Protein AF-A0A6C1SMU5-F1 (afdb_monomer_lite)

Sequence (150 aa):
MARLGPLIRIARARVDEQRRALAERLHRSEDLAAECRRIQAAIAKEAALIEASVAESDGSAGPEESVSLHFGTFVAQAEADRLDNQAEAARLEAEIDAAREALTKSYRDLRAIELTEQARLRKLADAEVRRDRSALDETAVTRHRRRAAP

Structure (mmCIF, N/CA/C/O backbone):
data_AF-A0A6C1SMU5-F1
#
_entry.id   AF-A0A6C1SMU5-F1
#
loop_
_atom_site.group_PDB
_atom_site.id
_atom_site.type_symbol
_atom_site.label_atom_id
_atom_site.label_alt_id
_atom_site.label_comp_id
_atom_site.label_asym_id
_atom_site.label_entity_id
_atom_site.label_seq_id
_atom_site.pdbx_PDB_ins_code
_atom_site.Cartn_x
_atom_site.Cartn_y
_atom_site.Cartn_z
_atom_site.occupancy
_atom_site.B_iso_or_equiv
_atom_site.auth_seq_id
_atom_site.auth_comp_id
_atom_site.auth_asym_id
_atom_site.auth_atom_id
_atom_site.pdbx_PDB_model_num
ATOM 1 N N . MET A 1 1 ? -18.107 8.800 30.227 1.00 55.88 1 MET A N 1
ATOM 2 C CA . MET A 1 1 ? -17.231 7.792 29.582 1.00 55.88 1 MET A CA 1
ATOM 3 C C . MET A 1 1 ? -17.151 8.085 28.093 1.00 55.88 1 MET A C 1
ATOM 5 O O . MET A 1 1 ? -18.197 8.250 27.475 1.00 55.88 1 MET A O 1
ATOM 9 N N . ALA A 1 2 ? -15.945 8.187 27.532 1.00 67.88 2 ALA A N 1
ATOM 10 C CA . ALA A 1 2 ? -15.751 8.439 26.103 1.00 67.88 2 ALA A CA 1
ATOM 11 C C . ALA A 1 2 ? -16.257 7.255 25.256 1.00 67.88 2 ALA A C 1
ATOM 13 O O . ALA A 1 2 ? -16.065 6.097 25.627 1.00 67.88 2 ALA A O 1
ATOM 14 N N . ARG A 1 3 ? -16.926 7.538 24.132 1.00 80.38 3 ARG A N 1
ATOM 15 C CA . ARG A 1 3 ? -17.386 6.520 23.172 1.00 80.38 3 ARG A CA 1
ATOM 16 C C . ARG A 1 3 ? -16.248 6.214 22.197 1.00 80.38 3 ARG A C 1
ATOM 18 O O . ARG A 1 3 ? -15.740 7.143 21.577 1.00 80.38 3 ARG A O 1
ATOM 25 N N . LEU A 1 4 ? -15.884 4.941 22.021 1.00 88.69 4 LEU A N 1
ATOM 26 C CA . LEU A 1 4 ? -14.811 4.549 21.091 1.00 88.69 4 LEU A CA 1
ATOM 27 C C . LEU A 1 4 ? -15.293 4.404 19.637 1.00 88.69 4 LEU A C 1
ATOM 29 O O . LEU A 1 4 ? -14.477 4.387 18.723 1.00 88.69 4 LEU A O 1
ATOM 33 N N . GLY A 1 5 ? -16.607 4.374 19.389 1.00 88.94 5 GLY A N 1
ATOM 34 C CA . GLY A 1 5 ? -17.180 4.277 18.037 1.00 88.94 5 GLY A CA 1
ATOM 35 C C . GLY A 1 5 ? -16.650 5.314 17.026 1.00 88.94 5 GLY A C 1
ATOM 36 O O . GLY A 1 5 ? -16.271 4.930 15.920 1.00 88.94 5 GLY A O 1
ATOM 37 N N . PRO A 1 6 ? -16.568 6.618 17.361 1.00 93.69 6 PRO A N 1
ATOM 38 C CA . PRO A 1 6 ? -15.926 7.613 16.500 1.00 93.69 6 PRO A CA 1
ATOM 39 C C . PRO A 1 6 ? -14.455 7.305 16.187 1.00 93.69 6 PRO A C 1
ATOM 41 O O . PRO A 1 6 ? -14.058 7.433 15.033 1.00 93.69 6 PRO A O 1
ATOM 44 N N . LEU A 1 7 ? -13.675 6.836 17.169 1.00 92.88 7 LEU A N 1
ATOM 45 C CA . LEU A 1 7 ? -12.267 6.469 16.971 1.00 92.88 7 LEU A CA 1
ATOM 46 C C . LEU A 1 7 ? -12.120 5.262 16.041 1.00 92.88 7 LEU A C 1
ATOM 48 O O . LEU A 1 7 ? -11.280 5.285 15.149 1.00 92.88 7 LEU A O 1
ATOM 52 N N . ILE A 1 8 ? -12.978 4.248 16.190 1.00 94.94 8 ILE A N 1
ATOM 53 C CA . ILE A 1 8 ? -13.012 3.085 15.288 1.00 94.94 8 ILE A CA 1
ATOM 54 C C . ILE A 1 8 ? -13.298 3.531 13.851 1.00 94.94 8 ILE A C 1
ATOM 56 O O . ILE A 1 8 ? -12.643 3.062 12.924 1.00 94.94 8 ILE A O 1
ATOM 60 N N . ARG A 1 9 ? -14.242 4.461 13.645 1.00 96.50 9 ARG A N 1
ATOM 61 C CA . ARG A 1 9 ? -14.548 4.988 12.303 1.00 96.50 9 ARG A CA 1
ATOM 62 C C . ARG A 1 9 ? -13.353 5.703 11.678 1.00 96.50 9 ARG A C 1
ATOM 64 O O . ARG A 1 9 ? -13.043 5.439 10.523 1.00 96.50 9 ARG A O 1
ATOM 71 N N . ILE A 1 10 ? -12.672 6.558 12.441 1.00 96.38 10 ILE A N 1
ATOM 72 C CA . ILE A 1 10 ? -11.477 7.271 11.966 1.00 96.38 10 ILE A CA 1
ATOM 73 C C . ILE A 1 10 ? -10.351 6.278 11.641 1.00 96.38 10 ILE A C 1
ATOM 75 O O . ILE A 1 10 ? -9.740 6.368 10.581 1.00 96.38 10 ILE A O 1
ATOM 7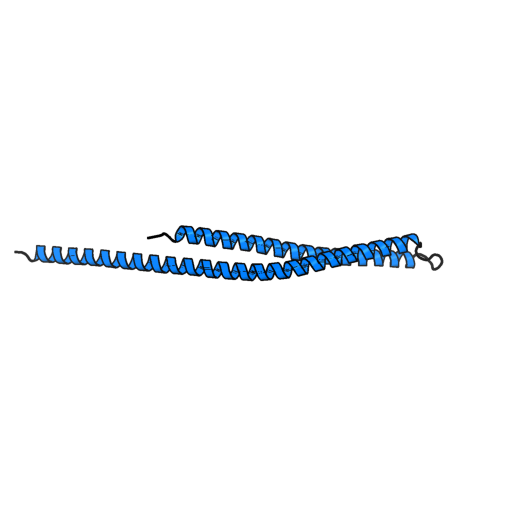9 N N . ALA A 1 11 ? -10.109 5.295 12.510 1.00 95.69 11 ALA A N 1
ATOM 80 C CA . ALA A 1 11 ? -9.083 4.278 12.290 1.00 95.69 11 ALA A CA 1
ATOM 81 C C . ALA A 1 11 ? -9.374 3.409 11.053 1.00 95.69 11 ALA A C 1
ATOM 83 O O . ALA A 1 11 ? -8.462 3.124 10.281 1.00 95.69 11 ALA A O 1
ATOM 84 N N . ARG A 1 12 ? -10.641 3.040 10.813 1.00 97.69 12 ARG A N 1
ATOM 85 C CA . ARG A 1 12 ? -11.059 2.341 9.585 1.00 97.69 12 ARG A CA 1
ATOM 86 C C . ARG A 1 12 ? -10.832 3.188 8.339 1.00 97.69 12 ARG A C 1
ATOM 88 O O . ARG A 1 12 ? -10.233 2.696 7.393 1.00 97.69 12 ARG A O 1
ATOM 95 N N . ALA A 1 13 ? -11.238 4.458 8.370 1.00 97.62 13 ALA A N 1
ATOM 96 C CA . ALA A 1 13 ? -11.024 5.371 7.251 1.00 97.62 13 ALA A CA 1
ATOM 97 C C . ALA A 1 13 ? -9.533 5.502 6.902 1.00 97.62 13 ALA A C 1
ATOM 99 O O . ALA A 1 13 ? -9.172 5.425 5.732 1.00 97.62 13 ALA A O 1
ATOM 100 N N . ARG A 1 14 ? -8.661 5.600 7.915 1.00 96.62 14 ARG A N 1
ATOM 101 C CA . ARG A 1 14 ? -7.203 5.615 7.730 1.00 96.62 14 ARG A CA 1
ATOM 102 C C . ARG A 1 14 ? -6.678 4.332 7.083 1.00 96.62 14 ARG A C 1
ATOM 104 O O . ARG A 1 14 ? -5.840 4.403 6.190 1.00 96.62 14 ARG A O 1
ATOM 111 N N . VAL A 1 15 ? -7.142 3.166 7.534 1.00 98.25 15 VAL A N 1
ATOM 112 C CA . VAL A 1 15 ? -6.773 1.878 6.924 1.00 98.25 15 VAL A CA 1
ATOM 113 C C . VAL A 1 15 ? -7.206 1.842 5.459 1.00 98.25 15 VAL A C 1
ATOM 115 O O . VAL A 1 15 ? -6.412 1.474 4.599 1.00 98.25 15 VAL A O 1
ATOM 118 N N . ASP A 1 16 ? -8.433 2.260 5.155 1.00 98.38 16 ASP A N 1
ATOM 119 C CA . ASP A 1 16 ? -8.946 2.268 3.785 1.00 98.38 16 ASP A CA 1
ATOM 120 C C . ASP A 1 16 ? -8.170 3.235 2.878 1.00 98.38 16 ASP A C 1
ATOM 122 O O . ASP A 1 16 ? -7.855 2.890 1.739 1.00 98.38 16 ASP A O 1
ATOM 126 N N . GLU A 1 17 ? -7.807 4.414 3.381 1.00 97.75 17 GLU A N 1
ATOM 127 C CA . GLU A 1 17 ? -6.957 5.376 2.675 1.00 97.75 17 GLU A CA 1
ATOM 128 C C . GLU A 1 17 ? -5.572 4.789 2.370 1.00 97.75 17 GLU A C 1
ATOM 130 O O . GLU A 1 17 ? -5.127 4.809 1.223 1.00 97.75 17 GLU A O 1
ATOM 135 N N . GLN A 1 18 ? -4.927 4.168 3.361 1.00 97.81 18 GLN A N 1
ATOM 136 C CA . GLN A 1 18 ? -3.632 3.511 3.172 1.00 97.81 18 GLN A CA 1
ATOM 137 C C . GLN A 1 18 ? -3.700 2.346 2.179 1.00 97.81 18 GLN A C 1
ATOM 139 O O . GLN A 1 18 ? -2.773 2.161 1.395 1.00 97.81 18 GLN A O 1
ATOM 144 N N . ARG A 1 19 ? -4.795 1.575 2.165 1.00 98.25 19 ARG A N 1
ATOM 145 C CA . ARG A 1 19 ? -4.999 0.507 1.172 1.00 98.25 19 ARG A CA 1
ATOM 146 C C . ARG A 1 19 ? -5.085 1.055 -0.244 1.00 98.25 19 ARG A C 1
ATOM 148 O O . ARG A 1 19 ? -4.481 0.476 -1.140 1.00 98.25 19 ARG A O 1
ATOM 155 N N . ARG A 1 20 ? -5.824 2.150 -0.448 1.00 98.06 20 ARG A N 1
ATOM 156 C CA . ARG A 1 20 ? -5.932 2.800 -1.764 1.00 98.06 20 ARG A CA 1
ATOM 157 C C . ARG A 1 20 ? -4.579 3.335 -2.216 1.00 98.06 20 ARG A C 1
ATOM 159 O O . ARG A 1 20 ? -4.163 3.048 -3.329 1.00 98.06 20 ARG A O 1
ATOM 166 N N . ALA A 1 21 ? -3.868 4.014 -1.321 1.00 96.38 21 ALA A N 1
ATOM 167 C CA . ALA A 1 21 ? -2.541 4.550 -1.596 1.00 96.38 21 ALA A CA 1
ATOM 168 C C . ALA A 1 21 ? -1.503 3.447 -1.898 1.00 96.38 21 ALA A C 1
ATOM 170 O O . ALA A 1 21 ? -0.593 3.653 -2.700 1.00 96.38 21 ALA A O 1
ATOM 171 N N . LEU A 1 22 ? -1.617 2.275 -1.263 1.00 97.88 22 LEU A N 1
ATOM 172 C CA . LEU A 1 22 ? -0.790 1.106 -1.577 1.00 97.88 22 LEU A CA 1
ATOM 173 C C . LEU A 1 22 ? -1.151 0.510 -2.945 1.00 97.88 22 LEU A C 1
ATOM 175 O O . LEU A 1 22 ? -0.254 0.173 -3.712 1.00 97.88 22 LEU A O 1
ATOM 179 N N . ALA A 1 23 ? -2.444 0.395 -3.260 1.00 97.94 23 ALA A N 1
ATOM 180 C CA . ALA A 1 23 ? -2.904 -0.112 -4.552 1.00 97.94 23 ALA A CA 1
ATOM 181 C C . ALA A 1 23 ? -2.434 0.775 -5.715 1.00 97.94 23 ALA A C 1
ATOM 183 O O . ALA A 1 23 ? -1.954 0.262 -6.718 1.00 97.94 23 ALA A O 1
ATOM 184 N N . GLU A 1 24 ? -2.498 2.097 -5.556 1.00 97.38 24 GLU A N 1
ATOM 185 C CA . GLU A 1 24 ? -1.994 3.057 -6.543 1.00 97.38 24 GLU A CA 1
ATOM 186 C C . GLU A 1 24 ? -0.494 2.870 -6.818 1.00 97.38 24 GLU A C 1
ATOM 188 O O . GLU A 1 24 ? -0.078 2.809 -7.974 1.00 97.38 24 GLU A O 1
ATOM 193 N N . ARG A 1 25 ? 0.318 2.695 -5.766 1.00 97.38 25 ARG A N 1
ATOM 194 C CA . ARG A 1 25 ? 1.760 2.430 -5.909 1.00 97.38 25 ARG A CA 1
ATOM 195 C C . ARG A 1 25 ? 2.044 1.106 -6.611 1.00 97.38 25 ARG A C 1
ATOM 197 O O . ARG A 1 25 ? 2.925 1.055 -7.464 1.00 97.38 25 ARG A O 1
ATOM 204 N N . LEU A 1 26 ? 1.301 0.052 -6.265 1.00 97.06 26 LEU A N 1
ATOM 205 C CA . LEU A 1 26 ? 1.421 -1.254 -6.918 1.00 97.06 26 LEU A CA 1
ATOM 206 C C . LEU A 1 26 ? 1.110 -1.148 -8.412 1.00 97.06 26 LEU A C 1
ATOM 208 O O . LEU A 1 26 ? 1.917 -1.589 -9.223 1.0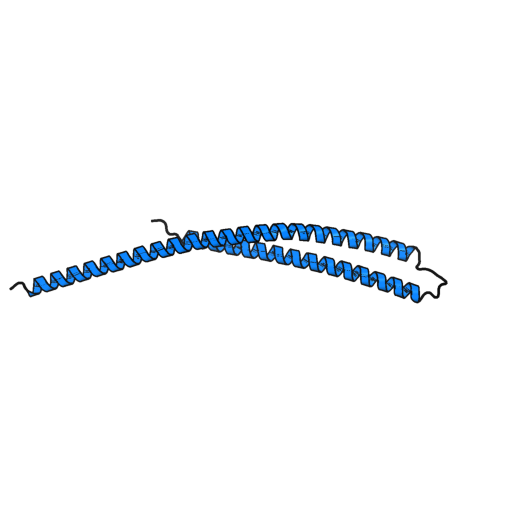0 97.06 26 LEU A O 1
ATOM 212 N N . HIS A 1 27 ? 0.010 -0.488 -8.776 1.00 97.69 27 HIS A N 1
ATOM 213 C CA . HIS A 1 27 ? -0.332 -0.267 -10.180 1.00 97.69 27 HIS A CA 1
ATOM 214 C C . HIS A 1 27 ? 0.730 0.547 -10.915 1.00 97.69 27 HIS A C 1
ATOM 216 O O . H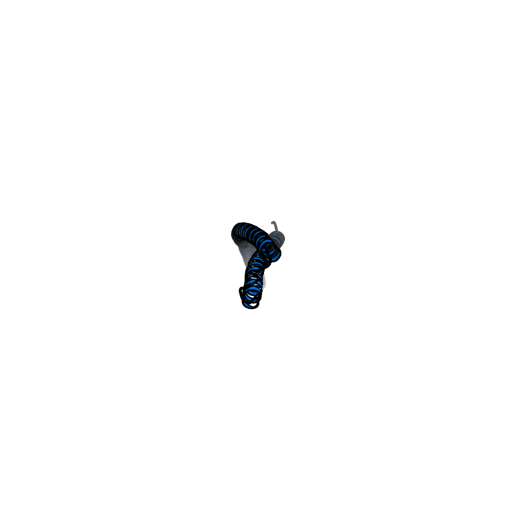IS A 1 27 ? 1.137 0.169 -12.008 1.00 97.69 27 HIS A O 1
ATOM 222 N N . ARG A 1 28 ? 1.259 1.612 -10.301 1.00 97.50 28 ARG A N 1
ATOM 223 C CA . ARG A 1 28 ? 2.329 2.398 -10.924 1.00 97.50 28 ARG A CA 1
ATOM 224 C C . ARG A 1 28 ? 3.598 1.571 -11.161 1.00 97.50 28 ARG A C 1
ATOM 226 O O . ARG A 1 28 ? 4.226 1.717 -12.206 1.00 97.50 28 ARG A O 1
ATOM 233 N N . SER A 1 29 ? 3.966 0.704 -10.218 1.00 96.25 29 SER A N 1
ATOM 234 C CA . SER A 1 29 ? 5.096 -0.223 -10.367 1.00 96.25 29 SER A CA 1
ATOM 235 C C . SER A 1 29 ? 4.859 -1.225 -11.508 1.00 96.25 29 SER A C 1
ATOM 237 O O . SER A 1 29 ? 5.737 -1.431 -12.349 1.00 96.25 29 SER A O 1
ATOM 239 N N . GLU A 1 30 ? 3.650 -1.786 -11.605 1.00 95.88 30 GLU A N 1
ATOM 240 C CA . GLU A 1 30 ? 3.252 -2.679 -12.701 1.00 95.88 30 GLU A CA 1
ATOM 241 C C . GLU A 1 30 ? 3.295 -1.978 -14.068 1.00 95.88 30 GLU A C 1
ATOM 243 O O . GLU A 1 30 ? 3.782 -2.565 -15.041 1.00 95.88 30 GLU A O 1
ATOM 248 N N . ASP A 1 31 ? 2.838 -0.725 -14.134 1.00 97.56 31 ASP A N 1
ATOM 249 C CA . ASP A 1 31 ? 2.854 0.100 -15.343 1.00 97.56 31 ASP A CA 1
ATOM 250 C C . ASP A 1 31 ? 4.281 0.367 -15.827 1.00 97.56 31 ASP A C 1
ATOM 252 O O . ASP A 1 31 ? 4.569 0.164 -17.008 1.00 97.56 31 ASP A O 1
ATOM 256 N N . LEU A 1 32 ? 5.188 0.748 -14.922 1.00 96.62 32 LEU A N 1
ATOM 257 C CA . LEU A 1 32 ? 6.606 0.951 -15.239 1.00 96.62 32 LEU A CA 1
ATOM 258 C C . LEU A 1 32 ? 7.255 -0.344 -15.739 1.00 96.62 32 LEU A C 1
ATOM 260 O O . LEU A 1 32 ? 7.957 -0.351 -16.749 1.00 96.62 32 LEU A O 1
ATOM 264 N N . ALA A 1 33 ? 6.970 -1.474 -15.088 1.00 94.12 33 ALA A N 1
ATOM 265 C CA . ALA A 1 33 ? 7.470 -2.768 -15.536 1.00 94.12 33 ALA A CA 1
ATOM 266 C C . ALA A 1 33 ? 6.924 -3.143 -16.927 1.00 94.12 33 ALA A C 1
ATOM 268 O O . ALA A 1 33 ? 7.638 -3.730 -17.745 1.00 94.12 33 ALA A O 1
ATOM 269 N N . ALA A 1 34 ? 5.662 -2.815 -17.216 1.00 96.44 34 ALA A N 1
ATOM 270 C CA . ALA A 1 34 ? 5.073 -3.008 -18.536 1.00 96.44 34 ALA A CA 1
ATOM 271 C C . ALA A 1 34 ? 5.709 -2.092 -19.588 1.00 96.44 34 ALA A C 1
ATOM 273 O O . ALA A 1 34 ? 5.953 -2.542 -20.706 1.00 96.44 34 ALA A O 1
ATOM 274 N N . GLU A 1 35 ? 6.008 -0.846 -19.238 1.00 96.94 35 GLU A N 1
ATOM 275 C CA . GLU A 1 35 ? 6.686 0.115 -20.104 1.00 96.94 35 GLU A CA 1
ATOM 276 C C . GLU A 1 35 ? 8.102 -0.344 -20.460 1.00 96.94 35 GLU A C 1
ATOM 278 O O . GLU A 1 35 ? 8.428 -0.423 -21.643 1.00 96.94 35 GLU A O 1
ATOM 283 N N . CYS A 1 36 ? 8.887 -0.809 -19.484 1.00 95.81 36 CYS A N 1
ATOM 284 C CA . CYS A 1 36 ? 10.196 -1.421 -19.730 1.00 95.81 36 CYS A CA 1
ATOM 285 C C . CYS A 1 36 ? 10.119 -2.592 -20.723 1.00 95.81 36 CYS A C 1
ATOM 287 O O . CYS A 1 36 ? 10.937 -2.685 -21.640 1.00 95.81 36 CYS A O 1
ATOM 289 N N . ARG A 1 37 ? 9.112 -3.470 -20.588 1.00 96.44 37 ARG A N 1
ATOM 290 C CA . ARG A 1 37 ? 8.891 -4.577 -21.537 1.00 96.44 37 ARG A CA 1
ATOM 291 C C . ARG A 1 37 ? 8.515 -4.079 -22.933 1.00 96.44 37 ARG A C 1
ATOM 293 O O . ARG A 1 37 ? 8.970 -4.652 -23.920 1.00 96.44 37 ARG A O 1
ATOM 300 N N . ARG A 1 38 ? 7.696 -3.025 -23.035 1.00 97.12 38 ARG A N 1
ATOM 301 C CA . ARG A 1 38 ? 7.334 -2.416 -24.328 1.00 97.12 38 ARG A CA 1
ATOM 302 C C . ARG A 1 38 ? 8.550 -1.804 -25.015 1.00 97.12 38 ARG A C 1
ATOM 304 O O . ARG A 1 38 ? 8.715 -2.019 -26.209 1.00 97.12 38 ARG A O 1
ATOM 311 N N . ILE A 1 39 ? 9.401 -1.104 -24.268 1.00 95.62 39 ILE A N 1
ATOM 312 C CA . ILE A 1 39 ? 10.645 -0.524 -24.783 1.00 95.62 39 ILE A CA 1
ATOM 313 C C . ILE A 1 39 ? 11.559 -1.626 -25.332 1.00 95.62 39 ILE A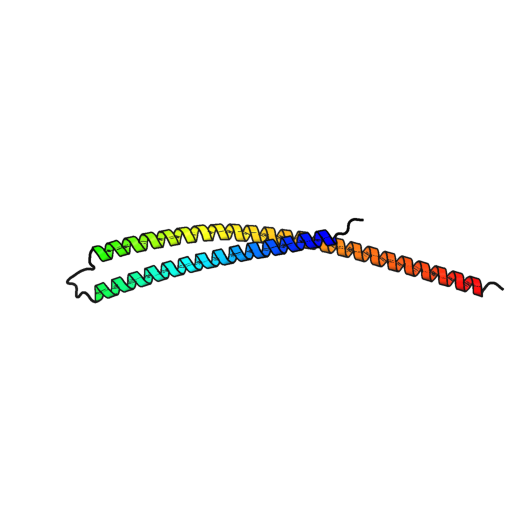 C 1
ATOM 315 O O . ILE A 1 39 ? 11.998 -1.550 -26.476 1.00 95.62 39 ILE A O 1
ATOM 319 N N . GLN A 1 40 ? 11.772 -2.700 -24.567 1.00 95.06 40 GLN A N 1
ATOM 320 C CA . GLN A 1 40 ? 12.571 -3.845 -25.021 1.00 95.06 40 GLN A CA 1
ATOM 321 C C . GLN A 1 40 ? 12.002 -4.486 -26.294 1.00 95.06 40 GLN A C 1
ATOM 323 O O . GLN A 1 40 ? 12.749 -4.795 -27.221 1.00 95.06 40 GLN A O 1
ATOM 328 N N . ALA A 1 41 ? 10.679 -4.652 -26.368 1.00 96.00 41 ALA A N 1
ATOM 329 C CA . ALA A 1 41 ? 10.023 -5.176 -27.561 1.00 96.00 41 ALA A CA 1
ATOM 330 C C . ALA A 1 41 ? 10.164 -4.233 -28.770 1.00 96.00 41 ALA A C 1
ATOM 332 O O . ALA A 1 41 ? 10.325 -4.708 -29.893 1.00 96.00 41 ALA A O 1
ATOM 333 N N . ALA A 1 42 ? 10.130 -2.914 -28.556 1.00 94.00 42 ALA A N 1
ATOM 334 C CA . ALA A 1 42 ? 10.333 -1.922 -29.608 1.00 94.00 42 ALA A CA 1
ATOM 335 C C . ALA A 1 42 ? 11.767 -1.965 -30.155 1.00 94.00 42 ALA A C 1
ATOM 337 O O . ALA A 1 42 ? 11.940 -2.019 -31.370 1.00 94.00 42 ALA A O 1
ATOM 338 N N . ILE A 1 43 ? 12.774 -2.041 -29.277 1.00 93.50 43 ILE A N 1
ATOM 339 C CA . ILE A 1 43 ? 14.182 -2.214 -29.668 1.00 93.50 43 ILE A CA 1
ATOM 340 C C . ILE A 1 43 ? 14.359 -3.496 -30.489 1.00 93.50 43 ILE A C 1
ATOM 342 O O . ILE A 1 43 ? 14.951 -3.459 -31.565 1.00 93.50 43 ILE A O 1
ATOM 346 N N . ALA A 1 44 ? 13.812 -4.622 -30.020 1.00 93.81 44 ALA A N 1
ATOM 347 C CA . ALA A 1 44 ? 13.917 -5.901 -30.722 1.00 93.81 44 ALA A CA 1
ATOM 348 C C . ALA A 1 44 ? 13.234 -5.876 -32.100 1.00 93.81 44 ALA A C 1
ATOM 350 O O . ALA A 1 44 ? 13.764 -6.421 -33.067 1.00 93.81 44 ALA A O 1
ATOM 351 N N . LYS A 1 45 ? 12.068 -5.226 -32.202 1.00 92.81 45 LYS A N 1
ATOM 352 C CA . LYS A 1 45 ? 11.350 -5.062 -33.470 1.00 92.81 45 LYS A CA 1
ATOM 353 C C . LYS A 1 45 ? 12.158 -4.232 -34.465 1.00 92.81 45 LYS A C 1
ATOM 355 O O . LYS A 1 45 ? 12.259 -4.619 -35.624 1.00 92.81 45 LYS A O 1
ATOM 360 N N . GLU A 1 46 ? 12.717 -3.114 -34.018 1.00 88.81 46 GLU A N 1
ATOM 361 C CA . GLU A 1 46 ? 13.496 -2.223 -34.877 1.00 88.81 46 GLU A CA 1
ATOM 362 C C . GLU A 1 46 ? 14.798 -2.895 -35.343 1.00 88.81 46 GLU A C 1
ATOM 364 O O . GLU A 1 46 ? 15.135 -2.844 -36.523 1.00 88.81 46 GLU A O 1
ATOM 369 N N . ALA A 1 47 ? 15.469 -3.638 -34.454 1.00 88.88 47 ALA A N 1
ATOM 370 C CA . ALA A 1 47 ? 16.640 -4.440 -34.807 1.00 88.88 47 ALA A CA 1
ATOM 371 C C . ALA A 1 47 ? 16.328 -5.472 -35.907 1.00 88.88 47 ALA A C 1
ATOM 373 O O . ALA A 1 47 ? 17.080 -5.589 -36.873 1.00 88.88 47 ALA A O 1
ATOM 374 N N . ALA A 1 48 ? 15.194 -6.174 -35.800 1.00 89.56 48 ALA A N 1
ATOM 375 C CA . ALA A 1 48 ? 14.770 -7.160 -36.794 1.00 89.56 48 ALA A CA 1
ATOM 376 C C . ALA A 1 48 ? 14.430 -6.530 -38.159 1.00 89.56 48 ALA A C 1
ATOM 378 O O . ALA A 1 48 ? 14.685 -7.138 -39.197 1.00 89.56 48 ALA A O 1
ATOM 379 N N . LEU A 1 49 ? 13.872 -5.312 -38.178 1.00 86.88 49 LEU A N 1
ATOM 380 C CA . LEU A 1 49 ? 13.605 -4.575 -39.421 1.00 86.88 49 LEU A CA 1
ATOM 381 C C . LEU A 1 49 ? 14.904 -4.187 -40.136 1.00 86.88 49 LEU A C 1
ATOM 383 O O . LEU A 1 49 ? 14.999 -4.298 -41.360 1.00 86.88 49 LEU A O 1
ATOM 387 N N . ILE A 1 50 ? 15.920 -3.775 -39.379 1.00 83.75 50 ILE A N 1
ATOM 388 C CA . ILE A 1 50 ? 17.232 -3.446 -39.941 1.00 83.75 50 ILE A CA 1
ATOM 389 C C . ILE A 1 50 ? 17.905 -4.706 -40.474 1.00 83.75 50 ILE A C 1
ATOM 391 O O . ILE A 1 50 ? 18.367 -4.703 -41.608 1.00 83.75 50 ILE A O 1
ATOM 395 N N . GLU A 1 51 ? 17.892 -5.803 -39.719 1.00 83.69 51 GLU A N 1
ATOM 396 C CA . GLU A 1 51 ? 18.440 -7.083 -40.178 1.00 83.69 51 GLU A CA 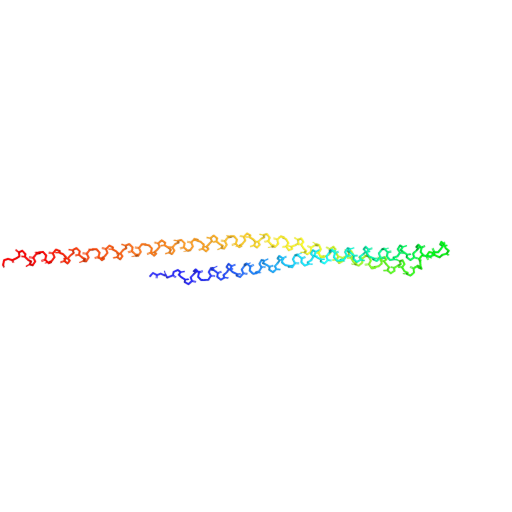1
ATOM 397 C C . GLU A 1 51 ? 17.771 -7.562 -41.478 1.00 83.69 51 GLU A C 1
ATOM 399 O O . GLU A 1 51 ? 18.463 -7.943 -42.421 1.00 83.69 51 GLU A O 1
ATOM 404 N N . ALA A 1 52 ? 16.440 -7.461 -41.573 1.00 83.81 52 ALA A N 1
ATOM 405 C CA . ALA A 1 52 ? 15.702 -7.801 -42.788 1.00 83.81 52 ALA A CA 1
ATOM 406 C C . ALA A 1 52 ? 16.077 -6.903 -43.980 1.00 83.81 52 ALA A C 1
ATOM 408 O O . ALA A 1 52 ? 16.299 -7.408 -45.078 1.00 83.81 52 ALA A O 1
ATOM 409 N N . SER A 1 53 ? 16.206 -5.588 -43.773 1.00 76.06 53 SER A N 1
ATOM 410 C CA . SER A 1 53 ? 16.580 -4.661 -44.854 1.00 76.06 53 SER A CA 1
ATOM 411 C C . SER A 1 53 ? 18.022 -4.846 -45.339 1.00 76.06 53 SER A C 1
ATOM 413 O O . SER A 1 53 ? 18.285 -4.691 -46.529 1.00 76.06 53 SER A O 1
ATOM 415 N N . VAL A 1 54 ? 18.942 -5.241 -44.452 1.00 74.44 54 VAL A N 1
ATOM 416 C CA . VAL A 1 54 ? 20.324 -5.610 -44.807 1.00 74.44 54 VAL A CA 1
ATOM 417 C C . VAL A 1 54 ? 20.388 -6.953 -45.538 1.00 74.44 54 VAL A C 1
ATOM 419 O O . VAL A 1 54 ? 21.261 -7.146 -46.376 1.00 74.44 54 VAL A O 1
ATOM 422 N N . ALA A 1 55 ? 19.483 -7.888 -45.243 1.00 75.62 55 ALA A N 1
ATOM 423 C CA . ALA A 1 55 ? 19.411 -9.170 -45.944 1.00 75.62 55 ALA A CA 1
ATOM 424 C C . ALA A 1 55 ? 18.824 -9.045 -47.364 1.00 75.62 55 ALA A C 1
ATOM 426 O O . ALA A 1 55 ? 19.181 -9.831 -48.240 1.00 75.62 55 ALA A O 1
ATOM 427 N N . GLU A 1 56 ? 17.929 -8.079 -47.596 1.00 70.12 56 GLU A N 1
ATOM 428 C CA . GLU A 1 56 ? 17.355 -7.787 -48.918 1.00 70.12 56 GLU A CA 1
ATOM 429 C C . GLU A 1 56 ? 18.294 -6.959 -49.814 1.00 70.12 56 GLU A C 1
ATOM 431 O O . GLU A 1 56 ? 18.176 -7.016 -51.041 1.00 70.12 56 GLU A O 1
ATOM 436 N N . SER A 1 57 ? 19.245 -6.210 -49.240 1.00 63.12 57 SER A N 1
ATOM 437 C CA . SER A 1 57 ? 20.312 -5.579 -50.014 1.00 63.12 57 SER A CA 1
ATOM 438 C C . SER A 1 57 ? 21.409 -6.607 -50.314 1.00 63.12 57 SER A C 1
ATOM 440 O O . SER A 1 57 ? 22.089 -7.106 -49.428 1.00 63.12 57 SER A O 1
ATOM 442 N N . ASP A 1 58 ? 21.575 -6.946 -51.593 1.00 54.59 58 ASP A N 1
ATOM 443 C CA . ASP A 1 58 ? 22.378 -8.061 -52.132 1.00 54.59 58 ASP A CA 1
ATOM 444 C C . ASP A 1 58 ? 23.916 -7.875 -51.968 1.00 54.59 58 ASP A C 1
ATOM 446 O O . ASP A 1 58 ? 24.693 -7.912 -52.922 1.00 54.59 58 ASP A O 1
ATOM 450 N N . GLY A 1 59 ? 24.388 -7.563 -50.755 1.00 54.59 59 GLY A N 1
ATOM 451 C CA . GLY A 1 59 ? 25.796 -7.360 -50.388 1.00 54.59 59 GLY A CA 1
ATOM 452 C C . GLY A 1 59 ? 26.480 -6.120 -50.987 1.00 54.59 59 GLY A C 1
ATOM 453 O O . GLY A 1 59 ? 27.606 -5.806 -50.604 1.00 54.59 59 GLY A O 1
ATOM 454 N N . SER A 1 60 ? 25.833 -5.399 -51.908 1.00 52.56 60 SER A N 1
ATOM 455 C CA . SER A 1 60 ? 26.438 -4.285 -52.656 1.00 52.56 60 SER A CA 1
ATOM 456 C C . SER A 1 60 ? 26.229 -2.902 -52.034 1.00 52.56 60 SER A C 1
ATOM 458 O O . SER A 1 60 ? 26.929 -1.958 -52.393 1.00 52.56 60 SER A O 1
ATOM 460 N N . ALA A 1 61 ? 25.288 -2.771 -51.101 1.00 54.28 61 ALA A N 1
ATOM 461 C CA . ALA A 1 61 ? 25.072 -1.565 -50.316 1.00 54.28 61 ALA A CA 1
ATOM 462 C C . ALA A 1 61 ? 24.779 -1.992 -48.874 1.00 54.28 61 ALA A C 1
ATOM 464 O O . ALA A 1 61 ? 23.746 -2.605 -48.601 1.00 54.28 61 ALA A O 1
ATOM 465 N N . GLY A 1 62 ? 25.714 -1.717 -47.960 1.00 57.56 62 GLY A N 1
ATOM 466 C CA . GLY A 1 62 ? 25.432 -1.806 -46.527 1.00 57.56 62 GLY A CA 1
ATOM 467 C C . GLY A 1 62 ? 24.259 -0.889 -46.153 1.00 57.56 62 GLY A C 1
ATOM 468 O O . GLY A 1 62 ? 23.871 -0.044 -46.967 1.00 57.56 62 GLY A O 1
ATOM 469 N N . PRO A 1 63 ? 23.689 -1.030 -44.944 1.00 58.78 63 PRO A N 1
ATOM 470 C CA . PRO A 1 63 ? 22.653 -0.109 -44.494 1.00 58.78 63 PRO A CA 1
ATOM 471 C C . PRO A 1 63 ? 23.176 1.321 -44.649 1.00 58.78 63 PRO A C 1
ATOM 473 O O . PRO A 1 63 ? 24.333 1.586 -44.308 1.00 58.78 63 PRO A O 1
ATOM 476 N N . GLU A 1 64 ? 22.361 2.222 -45.210 1.00 67.44 64 GLU A N 1
ATOM 477 C CA . GLU A 1 64 ? 22.758 3.623 -45.343 1.00 67.44 64 GLU A CA 1
ATOM 478 C C . GLU 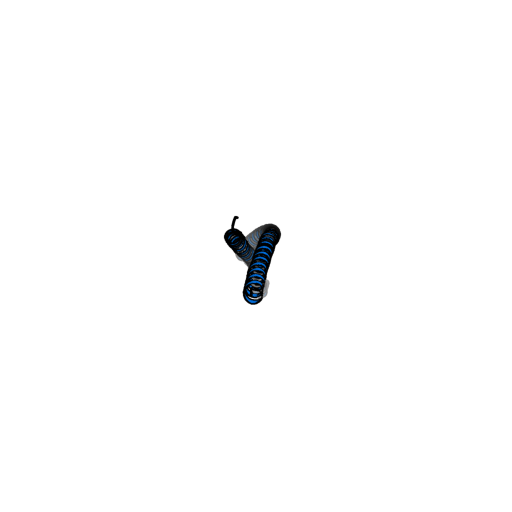A 1 64 ? 23.271 4.119 -43.984 1.00 67.44 64 GLU A C 1
ATOM 480 O O . GLU A 1 64 ? 22.666 3.857 -42.941 1.00 67.44 64 GLU A O 1
ATOM 485 N N . GLU A 1 65 ? 24.407 4.818 -43.977 1.00 67.12 65 GLU A N 1
ATOM 486 C CA . GLU A 1 65 ? 25.052 5.313 -42.753 1.00 67.12 65 GLU A CA 1
ATOM 487 C C . GLU A 1 65 ? 24.070 6.127 -41.886 1.00 67.12 65 GLU A C 1
ATOM 489 O O . GLU A 1 65 ? 24.092 6.058 -40.655 1.00 67.12 65 GLU A O 1
ATOM 494 N N . SER A 1 66 ? 23.123 6.807 -42.541 1.00 68.94 66 SER A N 1
ATOM 495 C CA . SER A 1 66 ? 21.960 7.447 -41.931 1.00 68.94 66 SER A CA 1
ATOM 496 C C . SER A 1 66 ? 21.125 6.462 -41.097 1.00 68.94 66 SER A C 1
ATOM 498 O O . SER A 1 66 ? 20.928 6.706 -39.910 1.00 68.94 66 SER A O 1
ATOM 500 N N . VAL A 1 67 ? 20.665 5.342 -41.657 1.00 74.38 67 VAL A N 1
ATOM 501 C CA . VAL A 1 67 ? 19.822 4.338 -40.980 1.00 74.38 67 VAL A CA 1
ATOM 502 C C . VAL A 1 67 ? 20.528 3.765 -39.751 1.00 74.38 67 VAL A C 1
ATOM 504 O O . VAL A 1 67 ? 19.929 3.685 -38.676 1.00 74.38 67 VAL A O 1
ATOM 507 N N . SER A 1 68 ? 21.823 3.454 -39.864 1.00 73.50 68 SER A N 1
ATOM 508 C CA . SER A 1 68 ? 22.604 2.935 -38.734 1.00 73.50 68 SER A CA 1
ATOM 509 C C . SER A 1 68 ? 22.762 3.961 -37.601 1.00 73.50 68 SER A C 1
ATOM 511 O O . SER A 1 68 ? 22.679 3.595 -36.427 1.00 73.50 68 SER A O 1
ATOM 513 N N . LEU A 1 69 ? 22.972 5.243 -37.924 1.00 79.25 69 LEU A N 1
ATOM 514 C CA . LEU A 1 69 ? 23.081 6.318 -36.929 1.00 79.25 69 LEU A CA 1
ATOM 515 C C . LEU A 1 69 ? 21.743 6.599 -36.225 1.00 79.25 69 LEU A C 1
ATOM 517 O O . LEU A 1 69 ? 21.710 6.766 -35.001 1.00 79.25 69 LEU A O 1
ATOM 521 N N . HIS A 1 70 ? 20.634 6.626 -36.970 1.00 84.12 70 HIS A N 1
ATOM 522 C CA . HIS A 1 70 ? 19.302 6.859 -36.401 1.00 84.12 70 HIS A CA 1
ATOM 523 C C . HIS A 1 70 ? 18.890 5.716 -35.469 1.00 84.12 70 HIS A C 1
ATOM 525 O O . HIS A 1 70 ? 18.399 5.978 -34.370 1.00 84.12 70 HIS A O 1
ATOM 531 N N . PHE A 1 71 ? 19.170 4.467 -35.848 1.00 86.31 71 PHE A N 1
ATOM 532 C CA . PHE A 1 71 ? 18.931 3.313 -34.985 1.00 86.31 71 PHE A CA 1
ATOM 533 C C . PHE A 1 71 ? 19.767 3.354 -33.705 1.00 86.31 71 PHE A C 1
ATOM 535 O O . PHE A 1 71 ? 19.222 3.190 -32.616 1.00 86.31 71 PHE A O 1
ATOM 542 N N . GLY A 1 72 ? 21.072 3.629 -33.808 1.00 88.12 72 GLY A N 1
ATOM 543 C CA . GLY A 1 72 ? 21.936 3.754 -32.630 1.00 88.12 72 GLY A CA 1
ATOM 544 C C . GLY A 1 72 ? 21.442 4.828 -31.655 1.00 88.12 72 GLY A C 1
ATOM 545 O O . GLY A 1 72 ? 21.412 4.603 -30.446 1.00 88.12 72 GLY A O 1
ATOM 546 N N . THR A 1 73 ? 20.976 5.964 -32.183 1.00 90.94 73 THR A N 1
ATOM 547 C CA . THR A 1 73 ? 20.392 7.050 -31.380 1.00 90.94 73 THR A CA 1
ATOM 548 C C . THR A 1 73 ? 19.080 6.625 -30.717 1.00 90.94 73 THR A C 1
ATOM 550 O O . THR A 1 73 ? 18.884 6.872 -29.528 1.00 90.94 73 THR A O 1
ATOM 553 N N . PHE A 1 74 ? 18.199 5.947 -31.460 1.00 91.81 74 PHE A N 1
ATOM 554 C CA . PHE A 1 74 ? 16.946 5.406 -30.932 1.00 91.81 74 PHE A CA 1
ATOM 555 C C . PHE A 1 74 ? 17.191 4.414 -29.790 1.00 91.81 74 PHE A C 1
ATOM 557 O O . PHE A 1 74 ? 16.592 4.556 -28.728 1.00 91.81 74 PHE A O 1
ATOM 564 N N . VAL A 1 75 ? 18.094 3.447 -29.978 1.00 93.38 75 VAL A N 1
ATOM 565 C CA . VAL A 1 75 ? 18.415 2.442 -28.954 1.00 93.38 75 VAL A CA 1
ATOM 566 C C . VAL A 1 75 ? 19.011 3.096 -27.713 1.00 93.38 75 VAL A C 1
ATOM 568 O O . VAL A 1 75 ? 18.619 2.743 -26.606 1.00 93.38 75 VAL A O 1
ATOM 571 N N . ALA A 1 76 ? 19.915 4.065 -27.878 1.00 94.25 76 ALA A N 1
ATOM 572 C CA . ALA A 1 76 ? 20.508 4.775 -26.749 1.00 94.25 76 ALA A CA 1
ATOM 573 C C . ALA A 1 76 ? 19.449 5.515 -25.915 1.00 94.25 76 ALA A C 1
ATOM 575 O O . ALA A 1 76 ? 19.456 5.405 -24.690 1.00 94.25 76 ALA A O 1
ATOM 576 N N . GLN A 1 77 ? 18.517 6.217 -26.569 1.00 95.44 77 GLN A N 1
ATOM 577 C CA . GLN A 1 77 ? 17.425 6.904 -25.877 1.00 95.44 77 GLN A CA 1
ATOM 578 C C . GLN A 1 77 ? 16.464 5.914 -25.211 1.00 95.44 77 GLN A C 1
ATOM 580 O O . GLN A 1 77 ? 16.140 6.063 -24.039 1.00 95.44 77 GLN A O 1
ATOM 585 N N . ALA A 1 78 ? 16.047 4.879 -25.939 1.00 94.56 78 ALA A N 1
ATOM 586 C CA . ALA A 1 78 ? 15.140 3.859 -25.435 1.00 94.56 78 ALA A CA 1
ATOM 587 C C . ALA A 1 78 ? 15.728 3.136 -24.210 1.00 94.56 78 ALA A C 1
ATOM 589 O O . ALA A 1 78 ? 15.028 2.885 -23.232 1.00 94.56 78 ALA A O 1
ATOM 590 N N . GLU A 1 79 ? 17.026 2.837 -24.226 1.00 94.81 79 GLU A N 1
ATOM 591 C CA . GLU A 1 79 ? 17.702 2.206 -23.095 1.00 94.81 79 GLU A CA 1
ATOM 592 C C . GLU A 1 79 ? 17.846 3.158 -21.900 1.00 94.81 79 GLU A C 1
ATOM 594 O O . GLU A 1 79 ? 17.681 2.719 -20.762 1.00 94.81 79 GLU A O 1
ATOM 599 N N . ALA A 1 80 ? 18.077 4.454 -22.136 1.00 96.56 80 ALA A N 1
ATOM 600 C CA . ALA A 1 80 ? 18.051 5.462 -21.076 1.00 96.56 80 ALA A CA 1
ATOM 601 C C . ALA A 1 80 ? 16.667 5.531 -20.407 1.00 96.56 80 ALA A C 1
ATOM 603 O O . ALA A 1 80 ? 16.573 5.373 -19.190 1.00 96.56 80 ALA A O 1
ATOM 604 N N . ASP A 1 81 ? 15.592 5.629 -21.197 1.00 95.75 81 ASP A N 1
ATOM 605 C CA . ASP A 1 81 ? 14.213 5.642 -20.690 1.00 95.75 81 ASP A CA 1
ATOM 606 C C . ASP A 1 81 ? 13.888 4.353 -19.910 1.00 95.75 81 ASP A C 1
ATOM 608 O O . ASP A 1 81 ? 13.223 4.373 -18.870 1.00 95.75 81 ASP A O 1
ATOM 612 N N . ARG A 1 82 ? 14.386 3.199 -20.379 1.00 96.62 82 ARG A N 1
ATOM 613 C CA . ARG A 1 82 ? 14.231 1.909 -19.691 1.00 96.62 82 ARG A CA 1
ATOM 614 C C . ARG A 1 82 ? 14.927 1.904 -18.332 1.00 96.62 82 ARG A C 1
ATOM 616 O O . ARG A 1 82 ? 14.364 1.383 -17.368 1.00 96.62 82 ARG A O 1
ATOM 623 N N . LEU A 1 83 ? 16.150 2.424 -18.259 1.00 96.06 83 LEU A N 1
ATOM 624 C CA . LEU A 1 83 ? 16.925 2.489 -17.021 1.00 96.06 83 LEU A CA 1
ATOM 625 C C . LEU A 1 83 ? 16.287 3.450 -16.016 1.00 96.06 83 LEU A C 1
ATOM 627 O O . LEU A 1 83 ? 16.173 3.091 -14.843 1.00 96.06 83 LEU A O 1
ATOM 631 N N . ASP A 1 84 ? 15.800 4.602 -16.474 1.00 97.00 84 ASP A N 1
ATOM 632 C CA . ASP A 1 84 ? 15.085 5.567 -15.636 1.00 97.00 84 ASP A CA 1
ATOM 633 C C . ASP A 1 84 ? 13.794 4.957 -15.068 1.00 97.00 84 ASP A C 1
ATOM 635 O O . ASP A 1 84 ? 13.559 4.992 -13.856 1.00 97.00 84 ASP A O 1
ATOM 639 N N . ASN A 1 85 ? 12.999 4.292 -15.912 1.00 95.94 85 ASN A N 1
ATOM 640 C CA . ASN A 1 85 ? 11.794 3.582 -15.478 1.00 95.94 85 ASN A CA 1
ATOM 641 C C . ASN A 1 85 ? 12.106 2.446 -14.492 1.00 95.94 85 ASN A C 1
ATOM 643 O O . ASN A 1 85 ? 11.358 2.224 -13.537 1.00 95.94 85 ASN A O 1
ATOM 647 N N . GLN A 1 86 ? 13.215 1.730 -14.691 1.00 95.06 86 GLN A N 1
ATOM 648 C CA . GLN A 1 86 ? 13.658 0.674 -13.783 1.00 95.06 86 GLN A CA 1
ATOM 649 C C . GLN A 1 86 ? 14.120 1.236 -12.429 1.00 95.06 86 GLN A C 1
ATOM 651 O O . GLN A 1 86 ? 13.815 0.648 -11.390 1.00 95.06 86 GLN A O 1
ATOM 656 N N . ALA A 1 87 ? 14.823 2.369 -12.424 1.00 95.81 87 ALA A N 1
ATOM 657 C CA . ALA A 1 87 ? 15.241 3.044 -11.201 1.00 95.81 87 ALA A CA 1
ATOM 658 C C . ALA A 1 87 ? 14.033 3.550 -10.398 1.00 95.81 87 ALA A C 1
ATOM 660 O O . ALA A 1 87 ? 13.964 3.342 -9.184 1.00 95.81 87 ALA A O 1
ATOM 661 N N . GLU A 1 88 ? 13.046 4.143 -11.073 1.00 96.19 88 GLU A N 1
ATOM 662 C CA . GLU A 1 88 ? 11.806 4.585 -10.431 1.00 96.19 88 GLU A CA 1
ATOM 663 C C . GLU A 1 88 ? 10.986 3.400 -9.898 1.00 96.19 88 GLU A C 1
ATOM 665 O O . GLU A 1 88 ? 10.457 3.460 -8.787 1.00 96.19 88 GLU A O 1
ATOM 670 N N . ALA A 1 89 ? 10.932 2.283 -10.631 1.00 94.50 89 ALA A N 1
ATOM 671 C CA . ALA A 1 89 ? 10.279 1.064 -10.157 1.00 94.50 89 ALA A CA 1
ATOM 672 C C . ALA A 1 89 ? 10.937 0.526 -8.875 1.00 94.50 89 ALA A C 1
ATOM 674 O O . ALA A 1 89 ? 10.232 0.213 -7.916 1.00 94.50 89 ALA A O 1
ATOM 675 N N . ALA A 1 90 ? 12.272 0.489 -8.816 1.00 93.88 90 ALA A N 1
ATOM 676 C CA . ALA A 1 90 ? 13.006 0.057 -7.626 1.00 93.88 90 ALA A CA 1
ATOM 677 C C . ALA A 1 90 ? 12.764 0.985 -6.421 1.00 93.88 90 ALA A C 1
ATOM 679 O O . ALA A 1 90 ? 12.633 0.531 -5.283 1.00 93.88 90 ALA A O 1
ATOM 680 N N . ARG A 1 91 ? 12.655 2.297 -6.658 1.00 95.50 91 ARG A N 1
ATOM 681 C CA . ARG A 1 91 ? 12.272 3.254 -5.615 1.00 95.50 91 ARG A CA 1
ATOM 682 C C . ARG A 1 91 ? 10.853 2.986 -5.107 1.00 95.50 91 ARG A C 1
ATOM 684 O O . ARG A 1 91 ? 10.635 2.953 -3.895 1.00 95.50 91 ARG A O 1
ATOM 691 N N . LEU A 1 92 ? 9.901 2.768 -6.014 1.00 95.94 92 LEU A N 1
ATOM 692 C CA . LEU A 1 92 ? 8.518 2.449 -5.661 1.00 95.94 92 LEU A CA 1
ATOM 693 C C . LEU A 1 92 ? 8.403 1.143 -4.877 1.00 95.94 92 LEU A C 1
ATOM 695 O O . LEU A 1 92 ? 7.576 1.075 -3.973 1.00 95.94 92 LEU A O 1
ATOM 699 N N . GLU A 1 93 ? 9.224 0.131 -5.160 1.00 95.06 93 GLU A N 1
ATOM 700 C CA . GLU A 1 93 ? 9.255 -1.113 -4.379 1.00 95.06 93 GLU A CA 1
ATOM 701 C C . GLU A 1 93 ? 9.583 -0.854 -2.903 1.00 95.06 93 GLU A C 1
ATOM 703 O O . GLU A 1 93 ? 8.855 -1.312 -2.018 1.00 95.06 93 GLU A O 1
ATOM 708 N N . ALA A 1 94 ? 10.600 -0.033 -2.622 1.00 94.88 94 ALA A N 1
ATOM 709 C CA . ALA A 1 94 ? 10.929 0.354 -1.251 1.00 94.88 94 ALA A CA 1
ATOM 710 C C . ALA A 1 94 ? 9.775 1.122 -0.573 1.00 94.88 94 ALA A C 1
ATOM 712 O O . ALA A 1 94 ? 9.468 0.901 0.603 1.00 94.88 94 ALA A O 1
ATOM 713 N N . GLU A 1 95 ? 9.092 2.002 -1.311 1.00 96.12 95 GLU A N 1
ATOM 714 C CA . GLU A 1 95 ? 7.917 2.723 -0.808 1.00 96.12 95 GLU A CA 1
ATOM 715 C C . GLU A 1 95 ? 6.711 1.798 -0.569 1.00 96.12 95 GLU A C 1
ATOM 717 O O . GLU A 1 95 ? 5.967 1.987 0.397 1.00 96.12 95 GLU A O 1
ATOM 722 N N . ILE A 1 96 ? 6.516 0.787 -1.420 1.00 98.00 96 ILE A N 1
ATOM 723 C CA . ILE A 1 96 ? 5.478 -0.241 -1.288 1.00 98.00 96 ILE A CA 1
ATOM 724 C C . ILE A 1 96 ? 5.699 -1.049 -0.014 1.00 98.00 96 ILE A C 1
ATOM 726 O O . ILE A 1 96 ? 4.746 -1.264 0.740 1.00 98.00 96 ILE A O 1
ATOM 730 N N . ASP A 1 97 ? 6.931 -1.468 0.262 1.00 97.75 97 ASP A N 1
ATOM 731 C CA . ASP A 1 97 ? 7.239 -2.243 1.462 1.00 97.75 97 ASP A CA 1
ATOM 732 C C . ASP A 1 97 ? 7.041 -1.416 2.735 1.00 97.75 97 ASP A C 1
ATOM 734 O O . ASP A 1 97 ? 6.336 -1.851 3.653 1.00 97.75 97 ASP A O 1
ATOM 738 N N . ALA A 1 98 ? 7.509 -0.165 2.750 1.00 97.00 98 ALA A N 1
ATOM 739 C CA . ALA A 1 98 ? 7.225 0.759 3.847 1.00 97.00 98 ALA A CA 1
ATOM 740 C C . ALA A 1 98 ? 5.709 0.987 4.038 1.00 97.00 98 ALA A C 1
ATOM 742 O O . ALA A 1 98 ? 5.201 1.008 5.166 1.00 97.00 98 ALA A O 1
ATOM 743 N N . ALA A 1 99 ? 4.951 1.115 2.944 1.00 97.19 99 ALA A N 1
ATOM 744 C CA . ALA A 1 99 ? 3.500 1.267 2.990 1.00 97.19 99 ALA A CA 1
ATOM 745 C C . ALA A 1 99 ? 2.794 0.003 3.516 1.00 97.19 99 ALA A C 1
ATOM 747 O O . ALA A 1 99 ? 1.840 0.117 4.292 1.00 97.19 99 ALA A O 1
ATOM 748 N N . ARG A 1 100 ? 3.268 -1.200 3.163 1.00 98.12 100 ARG A N 1
ATOM 749 C CA . ARG A 1 100 ? 2.761 -2.482 3.693 1.00 98.12 100 ARG A CA 1
ATOM 750 C C . ARG A 1 100 ? 2.972 -2.592 5.198 1.00 98.12 100 ARG A C 1
ATOM 752 O O . ARG A 1 100 ? 2.054 -2.998 5.920 1.00 98.12 100 ARG A O 1
ATOM 759 N N . GLU A 1 101 ? 4.141 -2.200 5.692 1.00 98.00 101 GLU A N 1
ATOM 760 C CA . GLU A 1 101 ? 4.426 -2.174 7.128 1.00 98.00 101 GLU A CA 1
ATOM 761 C C . GLU A 1 101 ? 3.529 -1.172 7.863 1.00 98.00 101 GLU A C 1
ATOM 763 O O . GLU A 1 101 ? 2.902 -1.510 8.876 1.00 98.00 101 GLU A O 1
ATOM 768 N N . ALA A 1 102 ? 3.393 0.043 7.325 1.00 96.56 102 ALA A N 1
ATOM 769 C CA . ALA A 1 102 ? 2.536 1.081 7.890 1.00 96.56 102 ALA A CA 1
ATOM 770 C C . ALA A 1 102 ? 1.051 0.671 7.915 1.00 96.56 102 ALA A C 1
ATOM 772 O O . ALA A 1 102 ? 0.346 0.930 8.901 1.00 96.56 102 ALA A O 1
ATOM 773 N N . LEU A 1 103 ? 0.579 -0.002 6.863 1.00 97.88 103 LEU A N 1
ATOM 774 C CA . LEU A 1 103 ? -0.774 -0.547 6.785 1.00 97.88 103 LEU A CA 1
ATOM 775 C C . LEU A 1 103 ? -0.977 -1.663 7.817 1.00 97.88 103 LEU A C 1
ATOM 777 O O . LEU A 1 103 ? -1.965 -1.662 8.551 1.00 97.88 103 LEU A O 1
ATOM 781 N N . THR A 1 104 ? -0.010 -2.575 7.939 1.00 98.00 104 THR A N 1
ATOM 782 C CA . THR A 1 104 ? -0.032 -3.652 8.939 1.00 98.00 104 THR A CA 1
ATOM 783 C C . THR A 1 104 ? -0.117 -3.092 10.357 1.00 98.00 104 THR A C 1
ATOM 785 O O . THR A 1 104 ? -0.918 -3.561 11.170 1.00 98.00 104 THR A O 1
ATOM 788 N N . LYS A 1 105 ? 0.667 -2.053 10.661 1.00 97.88 105 LYS A N 1
ATOM 789 C CA . LYS A 1 105 ? 0.594 -1.346 11.943 1.00 97.88 105 LYS A CA 1
ATOM 790 C C . LYS A 1 105 ? -0.795 -0.747 12.174 1.00 97.88 105 LYS A C 1
ATOM 792 O O . LYS A 1 105 ? -1.385 -0.976 13.225 1.00 97.88 105 LYS A O 1
ATOM 797 N N . SER A 1 106 ? -1.356 -0.066 11.178 1.00 97.44 106 SER A N 1
ATOM 798 C CA . SER A 1 106 ? -2.673 0.573 11.303 1.00 97.44 106 SER A CA 1
ATOM 799 C C . SER A 1 106 ? -3.805 -0.443 11.504 1.00 97.44 106 SER A C 1
ATOM 801 O O . SER A 1 106 ? -4.733 -0.186 12.271 1.00 97.44 106 SER A O 1
ATOM 803 N N . TYR A 1 107 ? -3.703 -1.635 10.907 1.00 98.06 107 TYR A N 1
ATOM 804 C CA . TYR A 1 107 ? -4.607 -2.749 11.202 1.00 98.06 107 TYR A CA 1
ATOM 805 C C . TYR A 1 107 ? -4.499 -3.238 12.649 1.00 98.06 107 TYR A C 1
ATOM 807 O O . TYR A 1 107 ? -5.527 -3.492 13.283 1.00 98.06 107 TYR A O 1
ATOM 815 N N . ARG A 1 108 ? -3.279 -3.369 13.188 1.00 98.12 108 ARG A N 1
ATOM 816 C CA . ARG A 1 108 ? -3.070 -3.756 14.596 1.00 98.12 108 ARG A CA 1
ATOM 817 C C . ARG A 1 108 ? -3.670 -2.718 15.544 1.00 98.12 108 ARG A C 1
ATOM 819 O O . ARG A 1 108 ? -4.377 -3.097 16.477 1.00 98.12 108 ARG A O 1
ATOM 826 N N . ASP A 1 109 ? -3.460 -1.436 15.259 1.00 96.50 109 ASP A N 1
ATOM 827 C CA . ASP A 1 109 ? -4.000 -0.329 16.053 1.00 96.50 109 ASP A CA 1
ATOM 828 C C . ASP A 1 109 ? -5.536 -0.323 16.025 1.00 96.50 109 ASP A C 1
ATOM 830 O O . ASP A 1 109 ? -6.182 -0.298 17.076 1.00 96.50 109 ASP A O 1
ATOM 834 N N . LEU A 1 110 ? -6.141 -0.442 14.835 1.00 97.56 110 LEU A N 1
ATOM 835 C CA . LEU A 1 110 ? -7.591 -0.579 14.687 1.00 97.56 110 LEU A CA 1
ATOM 836 C C . LEU A 1 110 ? -8.116 -1.768 15.502 1.00 97.56 110 LEU A C 1
ATOM 838 O O . LEU A 1 110 ? -9.084 -1.629 16.254 1.00 97.56 110 LEU A O 1
ATOM 842 N N . ARG A 1 111 ? -7.457 -2.926 15.397 1.00 97.69 111 ARG A N 1
ATOM 843 C CA . ARG A 1 111 ? -7.874 -4.137 16.104 1.00 97.69 111 ARG A CA 1
ATOM 844 C C . ARG A 1 111 ? -7.825 -3.966 17.621 1.00 97.69 111 ARG A C 1
ATOM 846 O O . ARG A 1 111 ? -8.733 -4.432 18.310 1.00 97.69 111 ARG A O 1
ATOM 853 N N . ALA A 1 112 ? -6.807 -3.290 18.145 1.00 97.19 112 ALA A N 1
ATOM 854 C CA . ALA A 1 112 ? -6.694 -3.002 19.572 1.00 97.19 112 ALA A CA 1
ATOM 855 C C . ALA A 1 112 ? -7.859 -2.130 20.074 1.00 97.19 112 ALA A C 1
ATOM 857 O O . ALA A 1 112 ? -8.454 -2.420 21.120 1.00 97.19 112 ALA A O 1
ATOM 858 N N . ILE A 1 113 ? -8.241 -1.104 19.306 1.00 95.75 113 ILE A N 1
ATOM 859 C CA . ILE A 1 113 ? -9.381 -0.235 19.638 1.00 95.75 113 ILE A CA 1
ATOM 860 C C . ILE A 1 113 ? -10.691 -1.036 19.605 1.00 95.75 113 ILE A C 1
ATOM 862 O O . ILE A 1 113 ? -11.501 -0.933 20.528 1.00 95.75 113 ILE A O 1
ATOM 866 N N . GLU A 1 114 ? -10.894 -1.871 18.582 1.00 96.12 114 GLU A N 1
ATOM 867 C CA . GLU A 1 114 ? -12.091 -2.710 18.458 1.00 96.12 114 GLU A CA 1
ATOM 868 C C . GLU A 1 114 ? -12.242 -3.690 19.626 1.00 96.12 114 GLU A C 1
ATOM 870 O O . GLU A 1 114 ? -13.327 -3.803 20.199 1.00 96.12 114 GLU A O 1
ATOM 875 N N . LEU A 1 115 ? -11.161 -4.370 20.018 1.00 97.12 115 LEU A N 1
ATOM 876 C CA . LEU A 1 115 ? -11.172 -5.287 21.161 1.00 97.12 115 LEU A CA 1
ATOM 877 C C . LEU A 1 115 ? -11.483 -4.556 22.471 1.00 97.12 115 LEU A C 1
ATOM 879 O O . LEU A 1 115 ? -12.243 -5.061 23.300 1.00 97.12 115 LEU A O 1
ATOM 883 N N . THR A 1 116 ? -10.946 -3.346 22.637 1.00 96.06 116 THR A N 1
ATOM 884 C CA . THR A 1 116 ? -11.217 -2.508 23.810 1.00 96.06 116 THR A CA 1
ATOM 885 C C . THR A 1 116 ? -12.696 -2.128 23.888 1.00 96.06 116 THR A C 1
ATOM 887 O O . THR A 1 116 ? -13.313 -2.252 24.949 1.00 96.06 116 THR A O 1
ATOM 890 N N . GLU A 1 117 ? -13.299 -1.723 22.768 1.00 94.75 117 GLU A N 1
ATOM 891 C CA . GLU A 1 117 ? -14.726 -1.395 22.724 1.00 94.75 117 GLU A CA 1
ATOM 892 C C . GLU A 1 117 ? -15.601 -2.626 22.976 1.00 94.75 117 GLU A C 1
ATOM 894 O O . GLU A 1 117 ? -16.553 -2.551 23.751 1.00 94.75 117 GLU A O 1
ATOM 899 N N . GLN A 1 118 ? -15.252 -3.784 22.410 1.00 95.50 118 GLN A N 1
ATOM 900 C CA . GLN A 1 118 ? -15.965 -5.036 22.676 1.00 95.50 118 GLN A CA 1
ATOM 901 C C . GLN A 1 118 ? -15.931 -5.409 24.162 1.00 95.50 118 GLN A C 1
ATOM 903 O O . GLN A 1 118 ? -16.966 -5.749 24.735 1.00 95.50 118 GLN A O 1
ATOM 908 N N . ALA A 1 119 ? -14.768 -5.312 24.810 1.00 95.38 119 ALA A N 1
ATOM 909 C CA . ALA A 1 119 ? -14.641 -5.573 26.241 1.00 95.38 119 ALA A CA 1
ATOM 910 C C . ALA A 1 119 ? -15.478 -4.591 27.076 1.00 95.38 119 ALA A C 1
ATOM 912 O O . ALA A 1 119 ? -16.119 -4.994 28.050 1.00 95.38 119 ALA A O 1
ATOM 913 N N . ARG A 1 120 ? -15.516 -3.312 26.682 1.00 93.38 120 ARG A N 1
ATOM 914 C CA . ARG A 1 120 ? -16.347 -2.289 27.332 1.00 93.38 120 ARG A CA 1
ATOM 915 C C . ARG A 1 120 ? -17.835 -2.614 27.208 1.00 93.38 120 ARG A C 1
ATOM 917 O O . ARG A 1 120 ? -18.543 -2.568 28.210 1.00 93.38 120 ARG A O 1
ATOM 924 N N . LEU A 1 121 ? -18.298 -2.954 26.006 1.00 94.56 121 LEU A N 1
ATOM 925 C CA . LEU A 1 121 ? -19.698 -3.296 25.747 1.00 94.56 121 LEU A CA 1
ATOM 926 C C . LEU A 1 121 ? -20.127 -4.552 26.511 1.00 94.56 121 LEU A C 1
ATOM 928 O O . LEU A 1 121 ? -21.190 -4.542 27.121 1.00 94.56 121 LEU A O 1
ATOM 932 N N . ARG A 1 122 ? -19.275 -5.585 26.572 1.00 95.75 122 ARG A N 1
ATOM 933 C CA . ARG A 1 122 ? -19.530 -6.785 27.390 1.00 95.75 122 ARG A CA 1
ATOM 934 C C . ARG A 1 122 ? -19.695 -6.444 28.868 1.00 95.75 122 ARG A C 1
ATOM 936 O O . ARG A 1 122 ? -20.689 -6.821 29.470 1.00 95.75 122 ARG A O 1
ATOM 943 N N . LYS A 1 123 ? -18.776 -5.652 29.435 1.00 95.31 123 LYS A N 1
ATOM 944 C CA . LYS A 1 123 ? -18.867 -5.221 30.842 1.00 95.31 123 LYS A CA 1
ATOM 945 C C . LYS A 1 123 ? -20.156 -4.455 31.144 1.00 95.31 123 LYS A C 1
ATOM 947 O O . LYS A 1 123 ? -20.691 -4.595 32.241 1.00 95.31 123 LYS A O 1
ATOM 952 N N . LEU A 1 124 ? -20.622 -3.630 30.204 1.00 94.12 124 LEU A N 1
ATOM 953 C CA . LEU A 1 124 ? -21.879 -2.896 30.344 1.00 94.12 124 LEU A CA 1
ATOM 954 C C . LEU A 1 124 ? -23.086 -3.832 30.289 1.00 94.12 124 LEU A C 1
ATOM 956 O O . LEU A 1 124 ? -23.914 -3.767 31.191 1.00 94.12 124 LEU A O 1
ATOM 960 N N . ALA A 1 125 ? -23.129 -4.741 29.314 1.00 95.31 125 ALA A N 1
ATOM 961 C CA . ALA A 1 125 ? -24.191 -5.736 29.202 1.00 95.31 125 ALA A CA 1
ATOM 962 C C . ALA A 1 125 ? -24.275 -6.620 30.459 1.00 95.31 125 ALA A C 1
ATOM 964 O O . ALA A 1 125 ? -25.347 -6.787 31.032 1.00 95.31 125 ALA A O 1
ATOM 965 N N . ASP A 1 126 ? -23.138 -7.103 30.969 1.00 96.75 126 ASP A N 1
ATOM 966 C CA . ASP A 1 126 ? -23.103 -7.903 32.197 1.00 96.75 126 ASP A CA 1
ATOM 967 C C . ASP A 1 126 ? -23.592 -7.110 33.420 1.00 96.75 126 ASP A C 1
ATOM 969 O O . ASP A 1 126 ? -24.186 -7.668 34.343 1.00 96.75 126 ASP A O 1
ATOM 973 N N . ALA A 1 127 ? -23.313 -5.803 33.468 1.00 95.56 127 ALA A N 1
ATOM 974 C CA . ALA A 1 127 ? -23.780 -4.939 34.545 1.00 95.56 127 ALA A CA 1
ATOM 975 C C . ALA A 1 127 ? -25.291 -4.690 34.469 1.00 95.56 127 ALA A C 1
ATOM 977 O O . ALA A 1 127 ? -25.935 -4.662 35.515 1.00 95.56 127 ALA A O 1
ATOM 978 N N . GLU A 1 128 ? -25.849 -4.538 33.268 1.00 95.56 128 GLU A N 1
ATOM 979 C CA . GLU A 1 128 ? -27.296 -4.439 33.047 1.00 95.56 128 GLU A CA 1
ATOM 980 C C . GLU A 1 128 ? -27.999 -5.735 33.455 1.00 95.56 128 GLU A C 1
ATOM 982 O O . GLU A 1 128 ? -28.868 -5.695 34.319 1.00 95.56 128 GLU A O 1
ATOM 987 N N . VAL A 1 129 ? -27.519 -6.895 32.996 1.00 96.25 129 VAL A N 1
ATOM 988 C CA . VAL A 1 129 ? -28.070 -8.205 33.392 1.00 96.25 129 VAL A CA 1
ATOM 989 C C . VAL A 1 129 ? -28.042 -8.400 34.912 1.00 96.25 129 VAL A C 1
ATOM 991 O O . VAL A 1 129 ? -29.005 -8.899 35.497 1.00 96.25 129 VAL A O 1
ATOM 994 N N . ARG A 1 130 ? -26.956 -7.993 35.587 1.00 95.75 130 ARG A N 1
ATOM 995 C CA . ARG A 1 130 ? -26.880 -8.048 37.058 1.00 95.75 130 ARG A CA 1
ATOM 996 C C . ARG A 1 130 ? -27.896 -7.126 37.733 1.00 95.75 130 ARG A C 1
ATOM 998 O O . ARG A 1 130 ? -28.485 -7.529 38.733 1.00 95.75 130 ARG A O 1
ATOM 1005 N N . ARG A 1 131 ? -28.095 -5.911 37.213 1.00 95.44 131 ARG A N 1
ATOM 1006 C CA . ARG A 1 131 ? -29.088 -4.960 37.740 1.00 95.44 131 ARG A CA 1
ATOM 1007 C C . ARG A 1 131 ? -30.505 -5.492 37.567 1.00 95.44 131 ARG A C 1
ATOM 1009 O O . ARG A 1 131 ? -31.255 -5.497 38.538 1.00 95.44 131 ARG A O 1
ATOM 1016 N N . ASP A 1 132 ? -30.828 -6.003 36.386 1.00 94.50 132 ASP A N 1
ATOM 1017 C CA . ASP A 1 132 ? -32.148 -6.556 36.080 1.00 94.50 132 ASP A CA 1
ATOM 1018 C C . ASP A 1 132 ? -32.461 -7.760 36.970 1.00 94.50 132 ASP A C 1
ATOM 1020 O O . ASP A 1 132 ? -33.543 -7.851 37.547 1.00 94.50 132 ASP A O 1
ATOM 1024 N N . ARG A 1 133 ? -31.482 -8.652 37.165 1.00 94.94 133 ARG A N 1
ATOM 1025 C CA . ARG A 1 133 ? -31.622 -9.789 38.078 1.00 94.94 133 ARG A CA 1
ATOM 1026 C C . ARG A 1 133 ? -31.871 -9.342 39.520 1.00 94.94 133 ARG A C 1
ATOM 1028 O O . ARG A 1 133 ? -32.798 -9.844 40.144 1.00 94.94 133 ARG A O 1
ATOM 1035 N N . SER A 1 134 ? -31.102 -8.371 40.020 1.00 95.00 134 SER A N 1
ATOM 1036 C CA . SER A 1 134 ? -31.301 -7.817 41.368 1.00 95.00 134 SER A CA 1
ATOM 1037 C C . SER A 1 134 ? -32.701 -7.216 41.535 1.00 95.00 134 SER A C 1
ATOM 1039 O O . SER A 1 134 ? -33.355 -7.453 42.547 1.00 95.00 134 SER A O 1
ATOM 1041 N N . ALA A 1 135 ? -33.194 -6.490 40.527 1.00 95.00 135 ALA A N 1
ATOM 1042 C CA . ALA A 1 135 ? -34.530 -5.898 40.549 1.00 95.00 135 ALA A CA 1
ATOM 1043 C C . ALA A 1 135 ? -35.649 -6.961 40.548 1.00 95.00 135 ALA A C 1
ATOM 1045 O O . ALA A 1 135 ? -36.653 -6.822 41.257 1.00 95.00 135 ALA A O 1
ATOM 1046 N N . LEU A 1 136 ? -35.483 -8.045 39.782 1.00 95.00 136 LEU A N 1
ATOM 1047 C CA . LEU A 1 136 ? -36.418 -9.174 39.773 1.00 95.00 136 LEU A CA 1
ATOM 1048 C C . LEU A 1 136 ? -36.436 -9.907 41.119 1.00 95.00 136 LEU A C 1
ATOM 1050 O O . LEU A 1 136 ? -37.519 -10.211 41.629 1.00 95.00 136 LEU A O 1
ATOM 1054 N N . ASP A 1 137 ? -35.265 -10.133 41.714 1.00 95.44 137 ASP A N 1
ATOM 1055 C CA . ASP A 1 137 ? -35.131 -10.783 43.019 1.00 95.44 137 ASP A CA 1
ATOM 1056 C C . ASP A 1 137 ? -35.798 -9.940 44.125 1.00 95.44 137 ASP A C 1
ATOM 1058 O O . ASP A 1 137 ? -36.604 -10.457 44.905 1.00 95.44 137 ASP A O 1
ATOM 1062 N N . GLU A 1 138 ? -35.565 -8.622 44.148 1.00 94.25 138 GLU A N 1
ATOM 1063 C CA . GLU A 1 138 ? -36.233 -7.694 45.075 1.00 94.25 138 GLU A CA 1
ATOM 1064 C C . GLU A 1 138 ? -37.761 -7.711 44.922 1.00 94.25 138 GLU A C 1
ATOM 1066 O O . GLU A 1 138 ? -38.507 -7.739 45.912 1.00 94.25 138 GLU A O 1
ATOM 1071 N N . THR A 1 139 ? -38.247 -7.746 43.680 1.00 93.94 139 THR A N 1
ATOM 1072 C CA . THR A 1 139 ? -39.682 -7.815 43.382 1.00 93.94 139 THR A CA 1
ATOM 1073 C C . THR A 1 139 ? -40.284 -9.135 43.867 1.00 93.94 139 THR A C 1
ATOM 1075 O O . THR A 1 139 ? -41.357 -9.144 44.480 1.00 93.94 139 THR A O 1
ATOM 1078 N N . ALA A 1 140 ? -39.589 -10.255 43.647 1.00 94.31 140 ALA A N 1
ATOM 1079 C CA . ALA A 1 140 ? -40.013 -11.577 44.094 1.00 94.31 140 ALA A CA 1
ATOM 1080 C C . ALA A 1 140 ? -40.094 -11.662 45.627 1.00 94.31 140 ALA A C 1
ATOM 1082 O O . ALA A 1 140 ? -41.115 -12.109 46.162 1.00 94.31 140 ALA A O 1
ATOM 1083 N N . VAL A 1 141 ? -39.078 -11.160 46.339 1.00 93.75 141 VAL A N 1
ATOM 1084 C CA . VAL A 1 141 ? -39.060 -11.099 47.811 1.00 93.75 141 VAL A CA 1
ATOM 1085 C C . VAL A 1 141 ? -40.199 -10.228 48.335 1.00 93.75 141 VAL A C 1
ATOM 1087 O O . VAL A 1 141 ? -40.923 -10.635 49.246 1.00 93.75 141 VAL A O 1
ATOM 1090 N N . THR A 1 142 ? -40.407 -9.051 47.743 1.00 93.06 142 THR A N 1
ATOM 1091 C CA . THR A 1 142 ? -41.485 -8.135 48.146 1.00 93.06 142 THR A CA 1
ATOM 1092 C C . THR A 1 142 ? -42.858 -8.777 47.959 1.00 93.06 142 THR A C 1
ATOM 1094 O O . THR A 1 142 ? -43.712 -8.702 48.845 1.00 93.06 142 THR A O 1
ATOM 1097 N N . ARG A 1 143 ? -43.071 -9.469 46.834 1.00 92.12 143 ARG A N 1
ATOM 1098 C CA . ARG A 1 143 ? -44.317 -10.193 46.552 1.00 92.12 143 ARG A CA 1
ATOM 1099 C C . ARG A 1 143 ? -44.545 -11.343 47.530 1.00 92.12 143 ARG A C 1
ATOM 1101 O O . ARG A 1 143 ? -45.664 -11.511 48.008 1.00 92.12 143 ARG A O 1
ATOM 1108 N N . HIS A 1 144 ? -43.501 -12.112 47.838 1.00 92.44 144 HIS A N 1
ATOM 1109 C CA . HIS A 1 144 ? -43.576 -13.205 48.803 1.00 92.44 144 HIS A CA 1
ATOM 1110 C C . HIS A 1 144 ? -43.938 -12.691 50.204 1.00 92.44 144 HIS A C 1
ATOM 1112 O O . HIS A 1 144 ? -44.887 -13.189 50.803 1.00 92.44 144 HIS A O 1
ATOM 1118 N N . ARG A 1 145 ? -43.269 -11.628 50.680 1.00 90.06 145 ARG A N 1
ATOM 1119 C CA . ARG A 1 145 ? -43.568 -10.987 51.973 1.00 90.06 145 ARG A CA 1
ATOM 1120 C C . ARG A 1 145 ? -45.009 -10.486 52.062 1.00 90.06 145 ARG A C 1
ATOM 1122 O O . ARG A 1 145 ? -45.661 -10.722 53.069 1.00 90.06 145 ARG A O 1
ATOM 1129 N N . ARG A 1 146 ? -45.529 -9.853 51.003 1.00 88.81 146 ARG A N 1
ATOM 1130 C CA . ARG A 1 146 ? -46.934 -9.404 50.951 1.00 88.81 146 ARG A CA 1
ATOM 1131 C C . ARG A 1 146 ? -47.938 -10.554 51.020 1.00 88.81 146 ARG A C 1
ATOM 1133 O O . ARG A 1 146 ? -49.025 -10.357 51.535 1.00 88.81 146 ARG A O 1
ATOM 1140 N N . ARG A 1 147 ? -47.594 -11.731 50.489 1.00 87.75 147 ARG A N 1
ATOM 1141 C CA . ARG A 1 147 ? -48.468 -12.916 50.514 1.00 87.75 147 ARG A CA 1
ATOM 1142 C C . ARG A 1 147 ? -48.418 -13.668 51.849 1.00 87.75 147 ARG A C 1
ATOM 1144 O O . ARG A 1 147 ? -49.360 -14.382 52.160 1.00 87.75 147 ARG A O 1
ATOM 1151 N N . ALA A 1 148 ? -47.317 -13.543 52.587 1.00 81.50 148 ALA A N 1
ATOM 1152 C CA . ALA A 1 148 ? -47.109 -14.188 53.883 1.00 81.50 148 ALA A CA 1
ATOM 1153 C C . ALA A 1 148 ? -47.538 -13.321 55.083 1.00 81.50 148 ALA A C 1
ATOM 1155 O O . ALA A 1 148 ? -47.551 -13.816 56.207 1.00 81.50 148 ALA A O 1
ATOM 1156 N N . ALA A 1 149 ? -47.860 -12.043 54.864 1.00 60.12 149 ALA A N 1
ATOM 1157 C CA . ALA A 1 149 ? -48.460 -11.193 55.885 1.00 60.12 149 ALA A CA 1
ATOM 1158 C C . ALA A 1 149 ? -49.950 -11.577 56.056 1.00 60.12 149 ALA A C 1
ATOM 1160 O O . ALA A 1 149 ? -50.648 -11.617 55.039 1.00 60.12 149 ALA A O 1
ATOM 1161 N N . PRO A 1 150 ? -50.403 -11.917 57.280 1.00 58.06 150 PRO A N 1
ATOM 1162 C CA . PRO A 1 150 ? -51.781 -12.324 57.568 1.00 58.06 150 PRO A CA 1
ATOM 1163 C C . PRO A 1 150 ? -52.799 -11.192 57.392 1.00 58.06 150 PRO A C 1
ATOM 1165 O O . PRO A 1 150 ? -52.416 -10.010 57.561 1.00 58.06 150 PRO A O 1
#

Foldseek 3Di:
DDALVVVLVVLVVVLVVLVVVLVVLVVLLVVLVVLLVVLVVVLVVLVVVQVVVQVVPPPPDHDPPVSVVVSVVSNVVSVVSSVVSVVVSVVSVVVSVVSVVVSVVSVVVSVVSVVVNVVVVVVVVVVVVVVVVVVVVVVVVVVVVVVPDD

Secondary structure (DSSP, 8-state):
---SHHHHHHHHHHHHHHHHHHHHHHHHHHHHHHHHHHHHHHHHHHHHHHHHHHHHS-SSSPSPHHHHHHHHHHHHHHHHHHHHHHHHHHHHHHHHHHHHHHHHHHHHHHHHHHHHHHHHHHHHHHHHHHHHHHHHHHHHHHHHHHHH--

Radius of gyration: 36.1 Å; chains: 1; bounding box: 78×23×110 Å

pLDDT: mean 90.47, std 11.29, range [52.56, 98.38]